Protein AF-A0A1E2UV55-F1 (afdb_monomer_lite)

InterPro domains:
  IPR027843 Domain of unknown function DUF4440 [PF14534] (2-88)
  IPR032710 NTF2-like domain superfamily [SSF54427] (1-95)

Foldseek 3Di:
DLVQADQFAWEDEPPDDIQGGSVSVVVVVVVVVVVFFDDKDWAWDDWADDPQKIKTKIKIFTAGPVRDTPFIWIWMWMWGHPVPDIHTHYIYIDTPPDD

Sequence (99 aa):
MAGFYSDNAMLLPAGSDFIQGRQAIEAYWQEAVDMGISRIKIDLMELEQHGDSATEVSRYTMFDAEESILDQGKGIMIWKYDGNAWKMHRDIWTSNSAY

pLDDT: mean 94.79, std 7.27, range [50.34, 98.69]

Radius of gyration: 13.75 Å; chains: 1; bounding box: 30×25×36 Å

Secondary structure (DSSP, 8-state):
-GGGEEEEEEE--TTS--EESHHHHHHHHHHHHHTT--EEEEEEEEEEEETTEEEEEEEEEEE-TTS-EEEEEEEE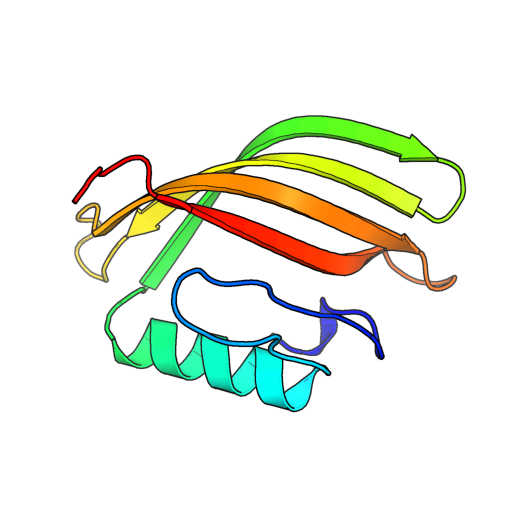EEEEE-SSSEEEEEEEEEESS--

Structure (mmCIF, N/CA/C/O backbone):
data_AF-A0A1E2UV55-F1
#
_entry.id   AF-A0A1E2UV55-F1
#
loop_
_atom_site.group_PDB
_atom_site.id
_atom_site.type_symbol
_atom_site.label_atom_id
_atom_site.label_alt_id
_atom_site.label_comp_id
_atom_site.label_asym_id
_atom_site.label_entity_id
_atom_site.label_seq_id
_atom_site.pdbx_PDB_ins_code
_atom_site.Cartn_x
_atom_site.Cartn_y
_atom_site.Cartn_z
_atom_site.occupancy
_atom_site.B_iso_or_equiv
_atom_site.auth_seq_id
_atom_site.auth_comp_id
_atom_site.auth_asym_id
_atom_site.auth_atom_id
_atom_site.pdbx_PDB_model_num
ATOM 1 N N . MET A 1 1 ? -1.688 -11.778 -0.509 1.00 69.06 1 MET A N 1
ATOM 2 C CA . MET A 1 1 ? -1.582 -10.392 0.023 1.00 69.06 1 MET A CA 1
ATOM 3 C C . MET A 1 1 ? -2.838 -9.941 0.769 1.00 69.06 1 MET A C 1
ATOM 5 O O . MET A 1 1 ? -2.738 -9.101 1.659 1.00 69.06 1 MET A O 1
ATOM 9 N N . ALA A 1 2 ? -4.006 -10.527 0.479 1.00 74.12 2 ALA A N 1
ATOM 10 C CA . ALA A 1 2 ? -5.294 -10.161 1.077 1.00 74.12 2 ALA A CA 1
ATOM 11 C C . ALA A 1 2 ? -5.323 -10.064 2.620 1.00 74.12 2 ALA A C 1
ATOM 13 O O . ALA A 1 2 ? -6.010 -9.206 3.173 1.00 74.12 2 ALA A O 1
ATOM 14 N N . GLY A 1 3 ? -4.565 -10.909 3.330 1.00 86.31 3 GLY A N 1
ATOM 15 C CA . GLY A 1 3 ? -4.567 -10.965 4.798 1.00 86.31 3 GLY A CA 1
ATOM 16 C C . GLY A 1 3 ? -4.023 -9.717 5.507 1.00 86.31 3 GLY A C 1
ATOM 17 O O . GLY A 1 3 ? -4.291 -9.543 6.696 1.00 86.31 3 GLY A O 1
ATOM 18 N N . PHE A 1 4 ? -3.293 -8.844 4.807 1.00 92.62 4 PHE A N 1
ATOM 19 C CA . PHE A 1 4 ? -2.775 -7.591 5.368 1.00 92.62 4 PHE A CA 1
ATOM 20 C C . PHE A 1 4 ? -3.783 -6.438 5.312 1.00 92.62 4 PHE A C 1
ATOM 22 O O . PHE A 1 4 ? -3.599 -5.429 5.986 1.00 92.62 4 PHE A O 1
ATOM 29 N N . TYR A 1 5 ? -4.863 -6.591 4.548 1.00 96.19 5 TYR A N 1
ATOM 30 C CA . TYR A 1 5 ? -5.885 -5.567 4.367 1.00 96.19 5 TYR A CA 1
ATOM 31 C C . TYR A 1 5 ? -7.083 -5.799 5.292 1.00 96.19 5 TYR A C 1
ATOM 33 O O . TYR A 1 5 ? -7.431 -6.933 5.634 1.00 96.19 5 TYR A O 1
ATOM 41 N N . SER A 1 6 ? -7.741 -4.720 5.707 1.00 95.81 6 SER A N 1
ATOM 42 C CA . SER A 1 6 ? -9.029 -4.800 6.411 1.00 95.81 6 SER A CA 1
ATOM 43 C C . SER A 1 6 ? -10.135 -5.264 5.453 1.00 95.81 6 SER A C 1
ATOM 45 O O . SER A 1 6 ? -9.980 -5.144 4.238 1.00 95.81 6 SER A O 1
ATOM 47 N N . ASP A 1 7 ? -11.266 -5.753 5.970 1.00 91.75 7 ASP A N 1
ATOM 48 C CA . ASP A 1 7 ? -12.382 -6.204 5.115 1.00 91.75 7 ASP A CA 1
ATOM 49 C C . ASP A 1 7 ? -12.906 -5.082 4.202 1.00 91.75 7 ASP A C 1
ATOM 51 O O . ASP A 1 7 ? -13.198 -5.308 3.031 1.00 91.75 7 ASP A O 1
ATOM 55 N N . ASN A 1 8 ? -12.919 -3.849 4.718 1.00 92.94 8 ASN A N 1
ATOM 56 C CA . ASN A 1 8 ? -13.359 -2.643 4.014 1.00 92.94 8 ASN A CA 1
ATOM 57 C C . ASN A 1 8 ? -12.178 -1.803 3.504 1.00 92.94 8 ASN A C 1
ATOM 59 O O . ASN A 1 8 ? -12.240 -0.570 3.551 1.00 92.94 8 ASN A O 1
ATOM 63 N N . ALA A 1 9 ? -11.071 -2.441 3.121 1.00 97.25 9 ALA A N 1
ATOM 64 C CA . ALA A 1 9 ? -9.907 -1.739 2.594 1.00 97.25 9 ALA A CA 1
ATOM 65 C C . ALA A 1 9 ? -10.178 -1.134 1.211 1.00 97.25 9 ALA A C 1
ATOM 67 O O . ALA A 1 9 ? -10.976 -1.670 0.439 1.00 97.25 9 ALA A O 1
ATOM 68 N N . MET A 1 10 ? -9.494 -0.030 0.908 1.00 98.06 10 MET A N 1
ATOM 69 C CA . MET A 1 10 ? -9.530 0.605 -0.409 1.00 98.06 10 MET A CA 1
ATOM 70 C C . MET A 1 10 ? -8.126 1.015 -0.844 1.00 98.06 10 MET A C 1
ATOM 72 O O . MET A 1 10 ? -7.410 1.632 -0.049 1.00 98.06 10 MET A O 1
ATOM 76 N N . LEU A 1 11 ? -7.781 0.728 -2.100 1.00 97.94 11 LEU A N 1
ATOM 77 C CA . LEU A 1 11 ? -6.682 1.399 -2.796 1.00 97.94 11 LEU A CA 1
ATOM 78 C C . LEU A 1 11 ? -7.241 2.549 -3.634 1.00 97.94 11 LEU A C 1
ATOM 80 O O . LEU A 1 11 ? -8.344 2.456 -4.183 1.00 97.94 11 LEU A O 1
ATOM 84 N N . LEU A 1 12 ? -6.460 3.621 -3.722 1.00 97.81 12 LEU A N 1
ATOM 85 C CA . LEU A 1 12 ? -6.776 4.830 -4.471 1.00 97.81 12 LEU A CA 1
ATOM 86 C C . LEU A 1 12 ? -5.660 5.131 -5.494 1.00 97.81 12 LEU A C 1
ATOM 88 O O . LEU A 1 12 ? -5.017 6.180 -5.393 1.00 97.81 12 LEU A O 1
ATOM 92 N N . PRO A 1 13 ? -5.358 4.220 -6.439 1.00 95.25 13 PRO A N 1
ATOM 93 C CA . PRO A 1 13 ? -4.310 4.478 -7.413 1.00 95.25 13 PRO A CA 1
ATOM 94 C C . PRO A 1 13 ? -4.712 5.602 -8.372 1.00 95.25 13 PRO A C 1
ATOM 96 O O . PRO A 1 13 ? -5.886 5.819 -8.677 1.00 95.25 13 PRO A O 1
ATOM 99 N N . ALA A 1 14 ? -3.714 6.327 -8.874 1.00 92.56 14 ALA A N 1
ATOM 100 C CA . ALA A 1 14 ? -3.936 7.320 -9.914 1.00 92.56 14 ALA A CA 1
ATOM 101 C C . ALA A 1 14 ? -4.495 6.660 -11.188 1.00 92.56 14 ALA A C 1
ATOM 103 O O . ALA A 1 14 ? -4.072 5.572 -11.572 1.00 92.56 14 ALA A O 1
ATOM 104 N N . GLY A 1 15 ? -5.408 7.348 -11.877 1.00 91.44 15 GLY A N 1
ATOM 105 C CA . GLY A 1 15 ? -5.924 6.897 -13.174 1.00 91.44 15 GLY A CA 1
ATOM 106 C C . GLY A 1 15 ? -7.047 5.854 -13.121 1.00 91.44 15 GLY A C 1
ATOM 107 O O . GLY A 1 15 ? -7.507 5.443 -14.183 1.00 91.44 15 GLY A O 1
ATOM 108 N N . SER A 1 16 ? -7.534 5.461 -11.940 1.00 92.44 16 SER A N 1
ATOM 109 C CA . SER A 1 16 ? -8.716 4.599 -11.792 1.00 92.44 16 SER A CA 1
ATOM 110 C C . SER A 1 16 ? -9.695 5.119 -10.732 1.00 92.44 16 SER A C 1
ATOM 112 O O . SER A 1 16 ? -9.395 6.054 -9.991 1.00 92.44 16 SER A O 1
ATOM 114 N N . ASP A 1 17 ? -10.875 4.496 -10.657 1.00 96.31 17 ASP A N 1
ATOM 115 C CA . ASP A 1 17 ? -11.759 4.603 -9.488 1.00 96.31 17 ASP A CA 1
ATOM 116 C C . ASP A 1 17 ? -11.213 3.742 -8.324 1.00 96.31 17 ASP A C 1
ATOM 118 O O . ASP A 1 17 ? -10.208 3.036 -8.469 1.00 96.31 17 ASP A O 1
ATOM 122 N N . PHE A 1 18 ? -11.875 3.787 -7.168 1.00 97.50 18 PHE A N 1
ATOM 123 C CA . PHE A 1 18 ? -11.541 3.008 -5.979 1.00 97.50 18 PHE A CA 1
ATOM 124 C C . PHE A 1 18 ? -11.475 1.501 -6.253 1.00 97.50 18 PHE A C 1
ATOM 126 O O . PHE A 1 18 ? -12.415 0.907 -6.784 1.00 97.50 18 PHE A O 1
ATOM 133 N N . ILE A 1 19 ? -10.429 0.853 -5.739 1.00 97.38 19 ILE A N 1
ATOM 134 C CA . ILE A 1 19 ? -10.325 -0.610 -5.695 1.00 97.38 19 ILE A CA 1
ATOM 135 C C . ILE A 1 19 ? -10.694 -1.058 -4.286 1.00 97.38 19 ILE A C 1
ATOM 137 O O . ILE A 1 19 ? -9.967 -0.770 -3.335 1.00 97.38 19 ILE A O 1
ATOM 141 N N . GLN A 1 20 ? -11.839 -1.727 -4.134 1.00 95.81 20 GLN A N 1
ATOM 142 C CA . GLN A 1 20 ? -12.446 -1.988 -2.825 1.00 95.81 20 GLN A CA 1
ATOM 143 C C . GLN A 1 20 ? -12.511 -3.479 -2.489 1.00 95.81 20 GLN A C 1
ATOM 145 O O . GLN A 1 20 ? -12.930 -4.300 -3.304 1.00 95.81 20 GLN A O 1
ATOM 150 N N . GLY A 1 21 ? -12.174 -3.810 -1.242 1.00 90.88 21 GLY A N 1
ATOM 151 C CA . GLY A 1 21 ? -12.259 -5.167 -0.706 1.00 90.88 21 GLY A CA 1
ATOM 152 C C . GLY A 1 21 ? -11.053 -6.042 -1.056 1.00 90.88 21 GLY A C 1
ATOM 153 O O . GLY A 1 21 ? -10.407 -5.894 -2.091 1.00 90.88 21 GLY A O 1
ATOM 154 N N . ARG A 1 22 ? -10.747 -6.995 -0.168 1.00 92.81 22 ARG A N 1
ATOM 155 C CA . ARG A 1 22 ? -9.519 -7.811 -0.221 1.00 92.81 22 ARG A CA 1
ATOM 156 C C . ARG A 1 22 ? -9.265 -8.493 -1.567 1.00 92.81 22 ARG A C 1
ATOM 158 O O . ARG A 1 22 ? -8.121 -8.538 -2.000 1.00 92.81 22 ARG A O 1
ATOM 165 N N . GLN A 1 23 ? -10.310 -9.016 -2.209 1.00 92.56 23 GLN A N 1
ATOM 166 C CA . GLN A 1 23 ? -10.172 -9.759 -3.462 1.00 92.56 23 GLN A CA 1
ATOM 167 C C . GLN A 1 23 ? -9.761 -8.854 -4.631 1.00 92.56 23 GLN A C 1
ATOM 169 O O . GLN A 1 23 ? -8.858 -9.208 -5.380 1.00 92.56 23 GLN A O 1
ATOM 174 N N . ALA A 1 24 ? -10.381 -7.678 -4.766 1.00 95.12 24 ALA A N 1
ATOM 175 C CA . ALA A 1 24 ? -10.029 -6.728 -5.822 1.00 95.12 24 ALA A CA 1
ATOM 176 C C . ALA A 1 24 ? -8.623 -6.148 -5.606 1.00 95.12 24 ALA A C 1
ATOM 178 O O . ALA A 1 24 ? -7.860 -5.984 -6.551 1.00 95.12 24 ALA A O 1
ATOM 179 N N . ILE A 1 25 ? -8.260 -5.905 -4.344 1.00 96.56 25 ILE A N 1
ATOM 180 C CA . ILE A 1 25 ? -6.920 -5.454 -3.954 1.00 96.56 25 ILE A CA 1
ATOM 181 C C . ILE A 1 25 ? -5.859 -6.507 -4.289 1.00 96.56 25 ILE A C 1
ATOM 183 O O . ILE A 1 25 ? -4.796 -6.174 -4.801 1.00 96.56 25 ILE A O 1
ATOM 187 N N . GLU A 1 26 ? -6.129 -7.781 -4.010 1.00 94.50 26 GLU A N 1
ATOM 188 C CA . GLU A 1 26 ? -5.209 -8.864 -4.356 1.00 94.50 26 GLU A CA 1
ATOM 189 C C . GLU A 1 26 ? -5.034 -9.009 -5.869 1.00 94.50 26 GLU A C 1
ATOM 191 O O . GLU A 1 26 ? -3.903 -9.155 -6.323 1.00 94.50 26 GLU A O 1
ATOM 196 N N . ALA A 1 27 ? -6.116 -8.891 -6.643 1.00 95.38 27 ALA A N 1
ATOM 197 C CA . ALA A 1 27 ? -6.044 -8.890 -8.101 1.00 95.38 27 ALA A CA 1
ATOM 198 C C . ALA A 1 27 ? -5.201 -7.719 -8.635 1.00 95.38 27 ALA A C 1
ATOM 200 O O . ALA A 1 27 ? -4.314 -7.938 -9.452 1.00 95.38 27 ALA A O 1
ATOM 201 N N . TYR A 1 28 ? -5.402 -6.506 -8.109 1.00 95.25 28 TYR A N 1
ATOM 202 C CA . TYR A 1 28 ? -4.623 -5.327 -8.498 1.00 95.25 28 TYR A CA 1
ATOM 203 C C . TYR A 1 28 ? -3.116 -5.525 -8.301 1.00 95.25 28 TYR A C 1
ATOM 205 O O . TYR A 1 28 ? -2.308 -5.231 -9.179 1.00 95.25 28 TYR A O 1
ATOM 213 N N . TRP A 1 29 ? -2.719 -6.055 -7.145 1.00 94.19 29 TRP A N 1
ATOM 214 C CA . TRP A 1 29 ? -1.307 -6.306 -6.888 1.00 94.19 29 TRP A CA 1
ATOM 215 C C . TRP A 1 29 ? -0.751 -7.491 -7.675 1.00 94.19 29 TRP A C 1
ATOM 217 O O . TRP A 1 29 ? 0.433 -7.484 -7.998 1.00 94.19 29 TRP A O 1
ATOM 227 N N . GLN A 1 30 ? -1.579 -8.483 -8.009 1.00 95.12 30 GLN A N 1
ATOM 228 C CA . GLN A 1 30 ? -1.167 -9.545 -8.920 1.00 95.12 30 GLN A CA 1
ATOM 229 C C . GLN A 1 30 ? -0.872 -8.980 -10.314 1.00 95.12 30 GLN A C 1
ATOM 231 O O . GLN A 1 30 ? 0.176 -9.288 -10.868 1.00 95.12 30 GLN A O 1
ATOM 236 N N . GLU A 1 31 ? -1.713 -8.082 -10.834 1.00 94.75 31 GLU A N 1
ATOM 237 C CA . GLU A 1 31 ? -1.444 -7.382 -12.099 1.00 94.75 31 GLU A CA 1
ATOM 238 C C . GLU A 1 31 ? -0.140 -6.572 -12.032 1.00 94.75 31 GLU A C 1
ATOM 240 O O . GLU A 1 31 ? 0.650 -6.589 -12.972 1.00 94.75 31 GLU A O 1
ATOM 245 N N . ALA A 1 32 ? 0.136 -5.906 -10.905 1.00 92.94 32 ALA A N 1
ATOM 246 C CA . ALA A 1 32 ? 1.394 -5.187 -10.692 1.00 92.94 32 ALA A CA 1
ATOM 247 C C . ALA A 1 32 ? 2.625 -6.115 -10.758 1.00 92.94 32 ALA A C 1
ATOM 249 O O . ALA A 1 32 ? 3.634 -5.764 -11.375 1.00 92.94 32 ALA A O 1
ATOM 250 N N . VAL A 1 33 ? 2.531 -7.309 -10.162 1.00 94.38 33 VAL A N 1
ATOM 251 C CA . VAL A 1 33 ? 3.570 -8.348 -10.248 1.00 94.38 33 VAL A CA 1
ATOM 252 C C . VAL A 1 33 ? 3.720 -8.857 -11.681 1.00 94.38 33 VAL A C 1
ATOM 254 O O . VAL A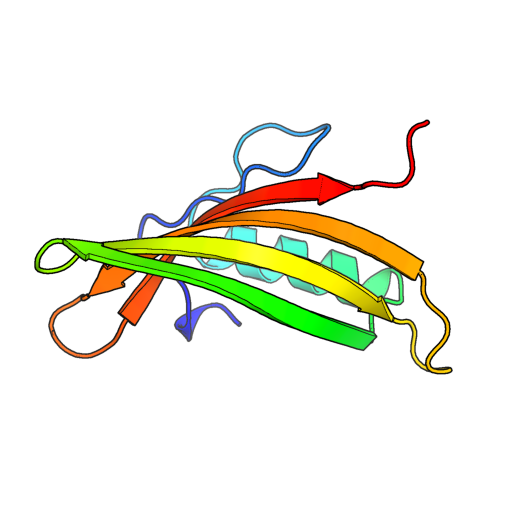 1 33 ? 4.840 -8.961 -12.179 1.00 94.38 33 VAL A O 1
ATOM 257 N N . ASP A 1 34 ? 2.608 -9.110 -12.370 1.00 96.00 34 ASP A N 1
ATOM 258 C CA . ASP A 1 34 ? 2.598 -9.593 -13.754 1.00 96.00 34 ASP A CA 1
ATOM 259 C C . ASP A 1 34 ? 3.180 -8.550 -14.732 1.00 96.00 34 ASP A C 1
ATOM 261 O O . ASP A 1 34 ? 3.779 -8.912 -15.745 1.00 96.00 34 ASP A O 1
ATOM 265 N N . MET A 1 35 ? 3.076 -7.256 -14.404 1.00 92.94 35 MET A N 1
ATOM 266 C CA . MET A 1 35 ? 3.723 -6.146 -15.120 1.00 92.94 35 MET A CA 1
ATOM 267 C C . MET A 1 35 ? 5.219 -5.979 -14.800 1.00 92.94 35 MET A C 1
ATOM 269 O O . MET A 1 35 ? 5.867 -5.093 -15.358 1.00 92.94 35 MET A O 1
ATOM 273 N N . GLY A 1 36 ? 5.789 -6.828 -13.942 1.00 94.69 36 GLY A N 1
ATOM 274 C CA . GLY A 1 36 ? 7.229 -6.905 -13.699 1.00 94.69 36 GLY A CA 1
ATOM 275 C C . GLY A 1 36 ? 7.707 -6.305 -12.378 1.00 94.69 36 GLY A C 1
ATOM 276 O O . GLY A 1 36 ? 8.911 -6.328 -12.124 1.00 94.69 36 GLY A O 1
ATOM 277 N N . ILE A 1 37 ? 6.815 -5.807 -11.512 1.00 96.12 37 ILE A N 1
ATOM 278 C CA . ILE A 1 37 ? 7.211 -5.363 -10.167 1.00 96.12 37 ILE A CA 1
ATOM 279 C C . ILE A 1 37 ? 7.565 -6.592 -9.324 1.00 96.12 37 ILE A C 1
ATOM 281 O O . ILE A 1 37 ? 6.721 -7.437 -9.039 1.00 96.12 37 ILE A O 1
ATOM 285 N N . SER A 1 38 ? 8.816 -6.678 -8.876 1.00 96.25 38 SER A N 1
ATOM 286 C CA . SER A 1 38 ? 9.313 -7.794 -8.060 1.00 96.25 38 SER A CA 1
ATOM 287 C C . SER A 1 38 ? 9.391 -7.444 -6.573 1.00 96.25 38 SER A C 1
ATOM 289 O O . SER A 1 38 ? 9.228 -8.304 -5.704 1.00 96.25 38 SER A O 1
ATOM 291 N N . ARG A 1 39 ? 9.662 -6.170 -6.265 1.00 96.00 39 ARG A N 1
ATOM 292 C CA . ARG A 1 39 ? 9.929 -5.703 -4.906 1.00 96.00 39 ARG A CA 1
ATOM 293 C C . ARG A 1 39 ? 9.494 -4.257 -4.739 1.00 96.00 39 ARG A C 1
ATOM 295 O O . ARG A 1 39 ? 9.775 -3.405 -5.576 1.00 96.00 39 ARG A O 1
ATOM 302 N N . ILE A 1 40 ? 8.888 -3.970 -3.593 1.00 95.56 40 ILE A N 1
ATOM 303 C CA . ILE A 1 40 ? 8.579 -2.612 -3.148 1.00 95.56 40 ILE A CA 1
ATOM 304 C C . ILE A 1 40 ? 9.347 -2.370 -1.851 1.00 95.56 40 ILE A C 1
ATOM 306 O O . ILE A 1 40 ? 9.214 -3.124 -0.888 1.00 95.56 40 ILE A O 1
ATOM 310 N N . LYS A 1 41 ? 10.185 -1.336 -1.832 1.00 97.75 41 LYS A N 1
ATOM 311 C CA . LYS A 1 41 ? 10.817 -0.829 -0.611 1.00 97.75 41 LYS A CA 1
ATOM 312 C C . LYS A 1 41 ? 9.978 0.321 -0.081 1.00 97.75 41 LYS A C 1
ATOM 314 O O . LYS A 1 41 ? 9.704 1.248 -0.839 1.00 97.75 41 LYS A O 1
ATOM 319 N N . ILE A 1 42 ? 9.641 0.274 1.202 1.00 97.69 42 ILE A N 1
ATOM 320 C CA . ILE A 1 42 ? 8.975 1.361 1.917 1.00 97.69 42 ILE A CA 1
ATOM 321 C C . ILE A 1 42 ? 9.973 1.988 2.887 1.00 97.69 42 ILE A C 1
ATOM 323 O O . ILE A 1 42 ? 10.593 1.292 3.689 1.00 97.69 42 ILE A O 1
ATOM 327 N N . ASP A 1 43 ? 10.123 3.304 2.797 1.00 98.25 43 ASP A N 1
ATOM 328 C CA . ASP A 1 43 ? 10.856 4.126 3.750 1.00 98.25 43 ASP A CA 1
ATOM 329 C C . ASP A 1 43 ? 9.824 4.920 4.567 1.00 98.25 43 ASP A C 1
ATOM 331 O O . ASP A 1 43 ? 9.219 5.876 4.070 1.00 98.25 43 ASP A O 1
ATOM 335 N N . LEU A 1 44 ? 9.601 4.491 5.814 1.00 98.12 44 LEU A N 1
ATOM 336 C CA . LEU A 1 44 ? 8.665 5.116 6.751 1.00 98.12 44 LEU A CA 1
ATOM 337 C C . LEU A 1 44 ? 9.202 6.479 7.201 1.00 98.12 44 LEU A C 1
ATOM 339 O O . LEU A 1 44 ? 10.296 6.555 7.758 1.00 98.12 44 LEU A O 1
ATOM 343 N N . MET A 1 45 ? 8.439 7.545 6.961 1.00 98.44 45 MET A N 1
ATOM 344 C CA . MET A 1 45 ? 8.813 8.911 7.345 1.00 98.44 45 MET A CA 1
ATOM 345 C C . MET A 1 45 ? 8.111 9.340 8.630 1.00 98.44 45 MET A C 1
ATOM 347 O O . MET A 1 45 ? 8.729 9.962 9.488 1.00 98.44 45 MET A O 1
ATOM 351 N N . GLU A 1 46 ? 6.836 8.985 8.763 1.00 98.44 46 GLU A N 1
ATOM 352 C CA . GLU A 1 46 ? 6.004 9.327 9.911 1.00 98.44 46 GLU A CA 1
ATOM 353 C C . GLU A 1 46 ? 5.018 8.195 10.191 1.00 98.44 46 GLU A C 1
ATOM 355 O O . GLU A 1 46 ? 4.489 7.585 9.259 1.00 98.44 46 GLU A O 1
ATOM 360 N N . LEU A 1 47 ? 4.777 7.931 11.474 1.00 98.31 47 LEU A N 1
ATOM 361 C CA . LEU A 1 47 ? 3.734 7.029 11.940 1.00 98.31 47 LEU A CA 1
ATOM 362 C C . LEU A 1 47 ? 3.079 7.632 13.180 1.00 98.31 47 LEU A C 1
ATOM 364 O O . LEU A 1 47 ? 3.711 7.726 14.233 1.00 98.31 47 LEU A O 1
ATOM 368 N N . GLU A 1 48 ? 1.809 7.996 13.061 1.00 98.56 48 GLU A N 1
ATOM 369 C CA . GLU A 1 48 ? 1.011 8.504 14.174 1.00 98.56 48 GLU A CA 1
ATOM 370 C C . GLU A 1 48 ? -0.112 7.525 14.497 1.00 98.56 48 GLU A C 1
ATOM 372 O O . GLU A 1 48 ? -0.875 7.121 13.623 1.00 98.56 48 GLU A O 1
ATOM 377 N N . GLN A 1 49 ? -0.220 7.123 15.763 1.00 98.06 49 GLN A N 1
ATOM 378 C CA . GLN A 1 49 ? -1.282 6.234 16.221 1.00 98.06 49 GLN A CA 1
ATOM 379 C C . GLN A 1 49 ? -2.383 7.024 16.937 1.00 98.06 49 GLN A C 1
ATOM 381 O O . GLN A 1 49 ? -2.121 7.842 17.819 1.00 98.06 49 GLN A O 1
ATOM 386 N N . HIS A 1 50 ? -3.634 6.700 16.619 1.00 96.44 50 HIS A N 1
ATOM 387 C CA . HIS A 1 50 ? -4.842 7.255 17.220 1.00 96.44 50 HIS A CA 1
ATOM 388 C C . HIS A 1 50 ? -5.797 6.119 17.614 1.00 96.44 50 HIS A C 1
ATOM 390 O O . HIS A 1 50 ? -6.670 5.709 16.842 1.00 96.44 50 HIS A O 1
ATOM 396 N N . GLY A 1 51 ? -5.614 5.589 18.828 1.00 96.88 51 GLY A N 1
ATOM 397 C CA . GLY A 1 51 ? -6.376 4.442 19.329 1.00 96.88 51 GLY A CA 1
ATOM 398 C C . GLY A 1 51 ? -6.171 3.208 18.448 1.00 96.88 51 GLY A C 1
ATOM 399 O O . GLY A 1 51 ? -5.035 2.772 18.256 1.00 96.88 51 GLY A O 1
ATOM 400 N N . ASP A 1 52 ? -7.267 2.703 17.879 1.00 97.56 52 ASP A N 1
ATOM 401 C CA . ASP A 1 52 ? -7.292 1.547 16.970 1.00 97.56 52 ASP A CA 1
ATOM 402 C C . ASP A 1 52 ? -7.060 1.932 15.495 1.00 97.56 52 ASP A C 1
ATOM 404 O O . ASP A 1 52 ? -7.370 1.170 14.578 1.00 97.56 52 ASP A O 1
ATOM 408 N N . SER A 1 53 ? -6.540 3.132 15.237 1.00 98.19 53 SER A N 1
ATOM 409 C CA . SER A 1 53 ? -6.134 3.589 13.907 1.00 98.19 53 SER A CA 1
ATOM 410 C C . SER A 1 53 ? -4.717 4.151 13.931 1.00 98.19 53 SER A C 1
ATOM 412 O O . SER A 1 53 ? -4.236 4.563 14.985 1.00 98.19 53 SER A O 1
ATOM 414 N N . ALA A 1 54 ? -4.043 4.160 12.786 1.00 98.50 54 ALA A N 1
ATOM 415 C CA . ALA A 1 54 ? -2.771 4.857 12.628 1.00 98.50 54 ALA A CA 1
ATOM 416 C C . ALA A 1 54 ? -2.653 5.444 11.220 1.00 98.50 54 ALA A C 1
ATOM 418 O O . ALA A 1 54 ? -3.220 4.898 10.272 1.00 98.50 54 ALA A O 1
ATOM 419 N N . THR A 1 55 ? -1.923 6.544 11.083 1.00 98.62 55 THR A N 1
ATOM 420 C CA . THR A 1 55 ? -1.568 7.159 9.805 1.00 98.62 55 THR A CA 1
ATOM 421 C C . THR A 1 55 ? -0.078 7.020 9.572 1.00 98.62 55 THR A C 1
ATOM 423 O O . THR A 1 55 ? 0.730 7.327 10.442 1.00 98.62 55 THR A O 1
ATOM 426 N N . GLU A 1 56 ? 0.276 6.567 8.382 1.00 98.50 56 GLU A N 1
ATOM 427 C CA . GLU A 1 56 ? 1.644 6.461 7.904 1.00 98.50 56 GLU A CA 1
ATOM 428 C C . GLU A 1 56 ? 1.858 7.450 6.760 1.00 98.50 56 GLU A C 1
ATOM 430 O O . GLU A 1 56 ? 1.035 7.529 5.847 1.00 98.50 56 GLU A O 1
ATOM 435 N N . VAL A 1 57 ? 2.996 8.143 6.784 1.00 98.69 57 VAL A N 1
ATOM 436 C CA . VAL A 1 57 ? 3.554 8.848 5.627 1.00 98.69 57 VAL A CA 1
ATOM 437 C C . VAL A 1 57 ? 4.846 8.149 5.238 1.00 98.69 57 VAL A C 1
ATOM 439 O O . VAL A 1 57 ? 5.747 7.979 6.064 1.00 98.69 57 VAL A O 1
ATOM 442 N N . SER A 1 58 ? 4.969 7.760 3.972 1.00 98.56 58 SER A N 1
ATOM 443 C CA . SER A 1 58 ? 6.137 7.015 3.508 1.00 98.56 58 SER A CA 1
ATOM 444 C C . SER A 1 58 ? 6.561 7.375 2.089 1.00 98.56 58 SER A C 1
ATOM 446 O O . SER A 1 58 ? 5.821 7.971 1.300 1.00 98.56 58 SER A O 1
ATOM 448 N N . ARG A 1 59 ? 7.814 7.040 1.773 1.00 98.50 59 ARG A N 1
ATOM 449 C CA . ARG A 1 59 ? 8.326 6.980 0.401 1.00 98.50 59 ARG A CA 1
ATOM 450 C C . ARG A 1 59 ? 8.369 5.530 -0.038 1.00 98.50 59 ARG A C 1
ATOM 452 O O . ARG A 1 59 ? 8.662 4.654 0.772 1.00 98.50 59 ARG A O 1
ATOM 459 N N . TYR A 1 60 ? 8.144 5.291 -1.324 1.00 97.81 60 TYR A N 1
ATOM 460 C CA . TYR A 1 60 ? 8.341 3.971 -1.907 1.00 97.81 60 TYR A CA 1
ATOM 461 C C .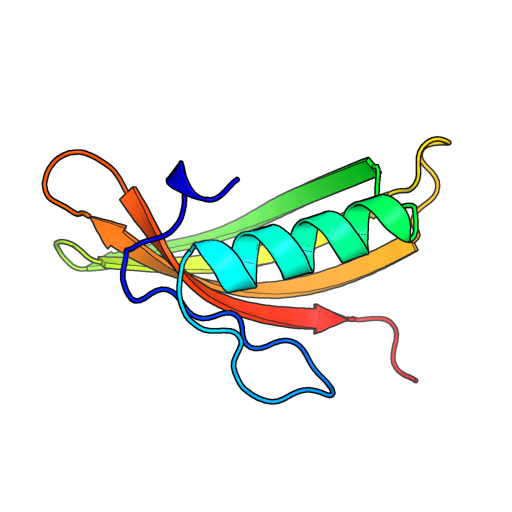 TYR A 1 60 ? 9.376 4.001 -3.029 1.00 97.81 60 TYR A C 1
ATOM 463 O O . TYR A 1 60 ? 9.587 5.021 -3.690 1.00 97.81 60 TYR A O 1
ATOM 471 N N . THR A 1 61 ? 10.008 2.855 -3.256 1.00 98.00 61 THR A N 1
ATOM 472 C CA . THR A 1 61 ? 10.745 2.547 -4.486 1.00 98.00 61 THR A CA 1
ATOM 473 C C . THR A 1 61 ? 10.307 1.173 -4.975 1.00 98.00 61 THR A C 1
ATOM 475 O O . THR A 1 61 ? 10.369 0.205 -4.213 1.00 98.00 61 THR A O 1
ATOM 478 N N . MET A 1 62 ? 9.850 1.098 -6.223 1.00 96.94 62 MET A N 1
ATOM 479 C CA . MET A 1 62 ? 9.481 -0.143 -6.902 1.00 96.94 62 MET A CA 1
ATOM 480 C C . MET A 1 62 ? 10.645 -0.624 -7.762 1.00 96.94 62 MET A C 1
ATOM 482 O O . MET A 1 62 ? 11.308 0.180 -8.418 1.00 96.94 62 MET A O 1
ATOM 486 N N . PHE A 1 63 ? 10.876 -1.931 -7.756 1.00 97.62 63 PHE A N 1
ATOM 487 C CA . PHE A 1 63 ? 11.966 -2.573 -8.479 1.00 97.62 63 PHE A CA 1
ATOM 488 C C . PHE A 1 63 ? 11.444 -3.701 -9.362 1.00 97.62 63 PHE A C 1
ATOM 490 O O . PHE A 1 63 ? 10.467 -4.364 -8.999 1.00 97.62 63 PHE A O 1
ATOM 497 N N . ASP A 1 64 ? 12.130 -3.945 -10.474 1.00 96.94 64 ASP A N 1
ATOM 498 C CA . ASP A 1 64 ? 11.956 -5.157 -11.272 1.00 96.94 64 ASP A CA 1
ATOM 499 C C . ASP A 1 64 ? 12.792 -6.328 -10.730 1.00 96.94 64 ASP A C 1
ATOM 501 O O . ASP A 1 64 ? 13.428 -6.242 -9.674 1.00 96.94 64 ASP A O 1
ATOM 505 N N . ALA A 1 65 ? 12.751 -7.473 -11.412 1.00 96.06 65 ALA A N 1
ATOM 506 C CA . ALA A 1 65 ? 13.492 -8.671 -11.015 1.00 96.06 65 ALA A CA 1
ATOM 507 C C . ALA A 1 65 ? 15.024 -8.534 -11.144 1.00 96.06 65 ALA A C 1
ATOM 509 O O . ALA A 1 65 ? 15.747 -9.321 -10.537 1.00 96.06 65 ALA A O 1
ATOM 510 N N . GLU A 1 66 ? 15.516 -7.548 -11.900 1.00 97.00 66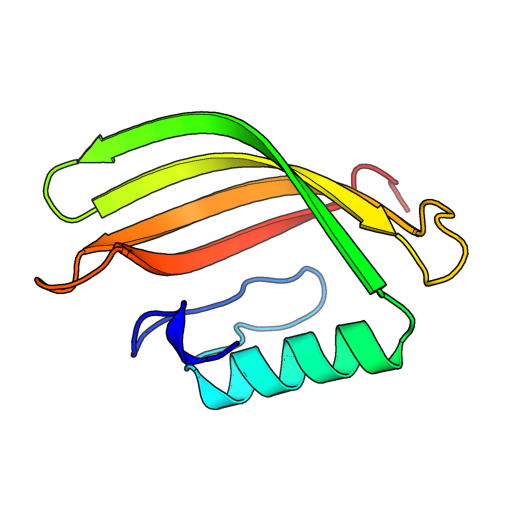 GLU A N 1
ATOM 511 C CA . GLU A 1 66 ? 16.943 -7.249 -12.087 1.00 97.00 66 GLU A CA 1
ATOM 512 C C . GLU A 1 66 ? 17.450 -6.182 -11.096 1.00 97.00 66 GLU A C 1
ATOM 514 O O . GLU A 1 66 ? 18.579 -5.711 -11.205 1.00 97.00 66 GLU A O 1
ATOM 519 N N . GLU A 1 67 ? 16.622 -5.814 -10.111 1.00 95.62 67 GLU A N 1
ATOM 520 C CA . GLU A 1 67 ? 16.860 -4.740 -9.139 1.00 95.62 67 GLU A CA 1
ATOM 521 C C . GLU A 1 67 ? 16.944 -3.329 -9.748 1.00 95.62 67 GLU A C 1
ATOM 523 O O . GLU A 1 67 ? 17.360 -2.384 -9.067 1.00 95.62 67 GLU A O 1
ATOM 528 N N . SER A 1 68 ? 16.486 -3.145 -10.988 1.00 96.56 68 SER A N 1
ATOM 529 C CA . SER A 1 68 ? 16.352 -1.816 -11.582 1.00 96.56 68 SER A CA 1
ATOM 530 C C . SER A 1 68 ? 15.146 -1.091 -10.991 1.00 96.56 68 SER A C 1
ATOM 532 O O . SER A 1 68 ? 14.121 -1.694 -10.674 1.00 96.56 68 SER A O 1
ATOM 534 N N . ILE A 1 69 ? 15.263 0.228 -10.826 1.00 96.62 69 ILE A N 1
ATOM 535 C CA . ILE A 1 69 ? 14.178 1.066 -10.304 1.00 96.62 69 ILE A CA 1
ATOM 536 C C . ILE A 1 69 ? 13.137 1.282 -11.406 1.00 96.62 69 ILE A C 1
ATOM 538 O O . ILE A 1 69 ? 13.443 1.895 -12.426 1.00 96.62 69 ILE A O 1
ATOM 542 N N . LEU A 1 70 ? 11.909 0.823 -11.163 1.00 95.75 70 LEU A N 1
ATOM 543 C CA . LEU A 1 70 ? 10.760 1.037 -12.048 1.00 95.75 70 LEU A CA 1
ATOM 544 C C . LEU A 1 70 ? 10.047 2.355 -11.751 1.00 95.75 70 LEU A C 1
ATOM 546 O O . LEU A 1 70 ? 9.666 3.074 -12.668 1.00 95.75 70 LEU A O 1
ATOM 550 N N . ASP A 1 71 ? 9.865 2.673 -10.468 1.00 95.88 71 ASP A N 1
ATOM 551 C CA . ASP A 1 71 ? 9.223 3.914 -10.045 1.00 95.88 71 ASP A CA 1
ATOM 552 C C . ASP A 1 71 ? 9.621 4.304 -8.617 1.00 95.88 71 ASP A C 1
ATOM 554 O O . ASP A 1 71 ? 10.026 3.473 -7.795 1.00 95.88 71 ASP A O 1
ATOM 558 N N . GLN A 1 72 ? 9.482 5.591 -8.309 1.00 97.50 72 GLN A N 1
ATOM 559 C CA . GLN A 1 72 ? 9.680 6.149 -6.979 1.00 97.50 72 GLN A CA 1
ATOM 560 C C . GLN A 1 72 ? 8.593 7.156 -6.667 1.00 97.50 72 GLN A C 1
ATOM 562 O O . GLN A 1 72 ? 8.262 8.017 -7.479 1.00 97.50 72 GLN A O 1
ATOM 567 N N . GLY A 1 73 ? 8.113 7.135 -5.431 1.00 97.44 73 GLY A N 1
ATOM 568 C CA . GLY A 1 73 ? 7.025 8.012 -5.045 1.00 97.44 73 GLY A CA 1
ATOM 569 C C . GLY A 1 73 ? 6.875 8.176 -3.548 1.00 97.44 73 GLY A C 1
ATOM 570 O O . GLY A 1 73 ? 7.814 8.000 -2.767 1.00 97.44 73 GLY A O 1
ATOM 571 N N . LYS A 1 74 ? 5.678 8.600 -3.165 1.00 98.19 74 LYS A N 1
ATOM 572 C CA . LYS A 1 74 ? 5.280 8.867 -1.783 1.00 98.19 74 LYS A CA 1
ATOM 573 C C . LYS A 1 74 ? 3.804 8.553 -1.606 1.00 98.19 74 LYS A C 1
ATOM 575 O O . LYS A 1 74 ? 3.041 8.655 -2.569 1.00 98.19 74 LYS A O 1
ATOM 580 N N . GLY A 1 75 ? 3.415 8.195 -0.395 1.00 97.94 75 GLY A N 1
ATOM 581 C CA . GLY A 1 75 ? 2.042 7.828 -0.093 1.00 97.94 75 GLY A CA 1
ATOM 582 C C . GLY A 1 75 ? 1.650 8.126 1.340 1.00 97.94 75 GLY A C 1
ATOM 583 O O . GLY A 1 75 ? 2.483 8.493 2.174 1.00 97.94 75 GLY A O 1
ATOM 584 N N . ILE A 1 76 ? 0.352 7.986 1.578 1.00 98.25 76 ILE A N 1
ATOM 585 C CA . ILE A 1 76 ? -0.252 7.996 2.901 1.00 98.25 76 ILE A CA 1
ATOM 586 C C . ILE A 1 76 ? -1.046 6.707 3.045 1.00 98.25 76 ILE A C 1
ATOM 588 O O . ILE A 1 76 ? -1.837 6.352 2.168 1.00 98.25 76 ILE A O 1
ATOM 592 N N . MET A 1 77 ? -0.872 6.042 4.182 1.00 98.25 77 MET A N 1
ATOM 593 C CA . MET A 1 77 ? -1.630 4.851 4.523 1.00 98.25 77 MET A CA 1
ATOM 594 C C . MET A 1 77 ? -2.379 5.050 5.833 1.00 98.25 77 MET A C 1
ATOM 596 O O . MET A 1 77 ? -1.826 5.527 6.820 1.00 98.25 77 MET A O 1
ATOM 600 N N . ILE A 1 78 ? -3.654 4.670 5.847 1.00 98.50 78 ILE A N 1
ATOM 601 C CA . ILE A 1 78 ? -4.438 4.563 7.076 1.00 98.50 78 ILE A CA 1
ATOM 602 C C . ILE A 1 78 ? -4.512 3.093 7.452 1.00 98.50 78 ILE A C 1
ATOM 604 O O . ILE A 1 78 ? -4.988 2.264 6.672 1.00 98.50 78 ILE A O 1
ATOM 608 N N . TRP A 1 79 ? -4.111 2.796 8.677 1.00 98.50 79 TRP A N 1
ATOM 609 C CA . TRP A 1 79 ? -4.166 1.488 9.303 1.00 98.50 79 TRP A CA 1
ATOM 610 C C . TRP A 1 79 ? -5.341 1.402 10.282 1.00 98.50 79 TRP A C 1
ATOM 612 O O . TRP A 1 79 ? -5.740 2.400 10.887 1.00 98.50 79 TRP A O 1
ATOM 622 N N . LYS A 1 80 ? -5.885 0.196 10.465 1.00 97.81 80 LYS A N 1
ATOM 623 C CA . LYS A 1 80 ? -6.854 -0.134 11.520 1.00 97.81 80 LYS A CA 1
ATOM 624 C C . LYS A 1 80 ? -6.440 -1.385 12.275 1.00 97.81 80 LYS A C 1
ATOM 626 O O . LYS A 1 80 ? -6.053 -2.369 11.653 1.00 97.81 80 LYS A O 1
ATOM 631 N N . TYR A 1 81 ? -6.567 -1.354 13.593 1.00 97.19 81 TYR A N 1
ATOM 632 C CA . TYR A 1 81 ? -6.437 -2.525 14.444 1.00 97.19 81 TYR A CA 1
ATOM 633 C C . TYR A 1 81 ? -7.789 -3.240 14.519 1.00 97.19 81 TYR A C 1
ATOM 635 O O . TYR A 1 81 ? -8.804 -2.625 14.836 1.00 97.19 81 TYR A O 1
ATOM 643 N N . ASP A 1 82 ? -7.823 -4.531 14.191 1.00 94.06 82 ASP A N 1
ATOM 644 C CA . ASP A 1 82 ? -9.059 -5.334 14.202 1.00 94.06 82 ASP A CA 1
ATOM 645 C C . ASP A 1 82 ? -9.291 -6.097 15.521 1.00 94.06 82 ASP A C 1
ATOM 647 O O . ASP A 1 82 ? -10.200 -6.920 15.613 1.00 94.06 82 ASP A O 1
ATOM 651 N N . GL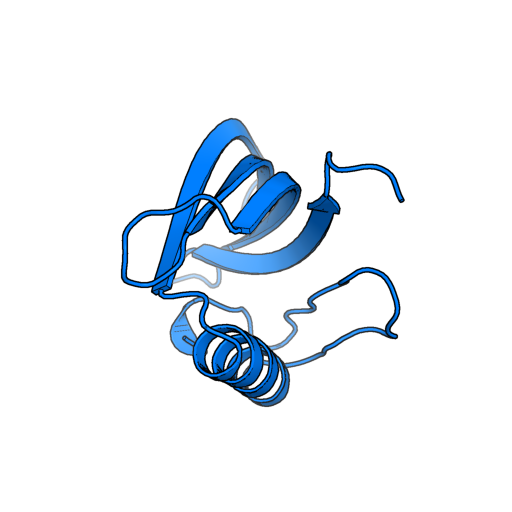Y A 1 83 ? -8.472 -5.836 16.545 1.00 94.31 83 GLY A N 1
ATOM 652 C CA . GLY A 1 83 ? -8.463 -6.583 17.806 1.00 94.31 83 GLY A CA 1
ATOM 653 C C . GLY A 1 83 ? -7.393 -7.677 17.864 1.00 94.31 83 GLY A C 1
ATOM 654 O O . GLY A 1 83 ? -7.043 -8.112 18.961 1.00 94.31 83 GLY A O 1
ATOM 655 N N . ASN A 1 84 ? -6.836 -8.079 16.718 1.00 94.12 84 ASN A N 1
ATOM 656 C CA . ASN A 1 84 ? -5.784 -9.091 16.621 1.00 94.12 84 ASN A CA 1
ATOM 657 C C . ASN A 1 84 ? -4.538 -8.582 15.882 1.00 94.12 84 ASN A C 1
ATOM 659 O O . ASN A 1 84 ? -3.414 -8.886 16.276 1.00 94.12 84 ASN A O 1
ATOM 663 N N . ALA A 1 85 ? -4.714 -7.821 14.803 1.00 96.06 85 ALA A N 1
ATOM 664 C CA . ALA A 1 85 ? -3.610 -7.293 14.016 1.00 96.06 85 ALA A CA 1
ATOM 665 C C . ALA A 1 85 ? -3.940 -5.935 13.394 1.00 96.06 85 ALA A C 1
ATOM 667 O O . ALA A 1 85 ? -5.092 -5.601 13.113 1.00 96.06 85 ALA A O 1
ATOM 668 N N . TRP A 1 86 ? -2.888 -5.169 13.118 1.00 97.44 86 TRP A N 1
ATOM 669 C CA . TRP A 1 86 ? -2.977 -3.994 12.264 1.00 97.44 86 TRP A CA 1
ATOM 670 C C . TRP A 1 86 ? -3.206 -4.407 10.813 1.00 97.44 86 TRP A C 1
ATOM 672 O O . TRP A 1 86 ? -2.571 -5.333 10.302 1.00 97.44 86 TRP A O 1
ATOM 682 N N . LYS A 1 87 ? -4.130 -3.711 10.158 1.00 97.62 87 LYS A N 1
ATOM 683 C CA . LYS A 1 87 ? -4.548 -3.947 8.781 1.00 97.62 87 LYS A CA 1
ATOM 684 C C . LYS A 1 87 ? -4.520 -2.653 7.986 1.00 97.62 87 LYS A C 1
ATOM 686 O O . LYS A 1 87 ? -4.996 -1.621 8.458 1.00 97.62 87 LYS A O 1
ATOM 691 N N . MET A 1 88 ? -4.052 -2.734 6.749 1.00 97.56 88 MET A N 1
ATOM 692 C CA . MET A 1 88 ? -4.133 -1.640 5.787 1.00 97.56 88 MET A CA 1
ATOM 693 C C . MET A 1 88 ? -5.607 -1.356 5.466 1.00 97.56 88 MET A C 1
ATOM 695 O O . MET A 1 88 ? -6.369 -2.263 5.105 1.00 97.56 88 MET A O 1
ATOM 699 N N . HIS A 1 89 ? -6.038 -0.109 5.643 1.00 97.69 89 HIS A N 1
ATOM 700 C CA . HIS A 1 89 ? -7.435 0.304 5.496 1.00 97.69 89 HIS A CA 1
ATOM 701 C C . HIS A 1 89 ? -7.639 1.274 4.333 1.00 97.69 89 HIS A C 1
ATOM 703 O O . HIS A 1 89 ? -8.572 1.095 3.551 1.00 97.69 89 HIS A O 1
ATOM 709 N N . ARG A 1 90 ? -6.791 2.290 4.191 1.00 98.12 90 ARG A N 1
ATOM 710 C CA . ARG A 1 90 ? -6.768 3.181 3.022 1.00 98.12 90 ARG A CA 1
ATOM 711 C C . ARG A 1 90 ? -5.338 3.306 2.553 1.00 98.12 90 ARG A C 1
ATOM 713 O O 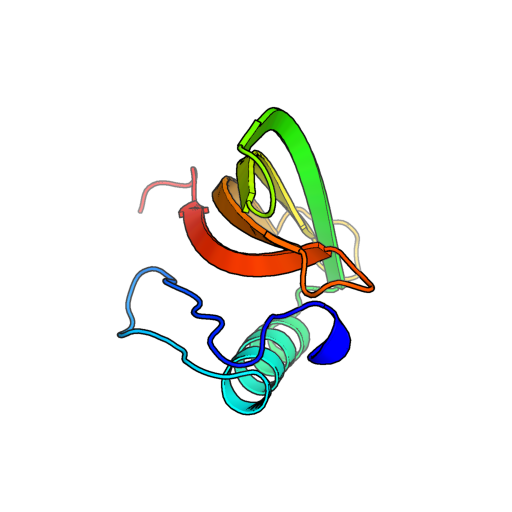. ARG A 1 90 ? -4.464 3.495 3.389 1.00 98.12 90 ARG A O 1
ATOM 720 N N . ASP A 1 91 ? -5.135 3.219 1.253 1.00 97.56 91 ASP A N 1
ATOM 721 C CA . ASP A 1 91 ? -3.814 3.299 0.651 1.00 97.56 91 ASP A CA 1
ATOM 722 C C . ASP A 1 91 ? -3.887 4.201 -0.578 1.00 97.56 91 ASP A C 1
ATOM 724 O O . ASP A 1 91 ? -4.644 3.930 -1.516 1.00 97.56 91 ASP A O 1
ATOM 728 N N . ILE A 1 92 ? -3.158 5.313 -0.528 1.00 98.06 92 ILE A N 1
ATOM 729 C CA . ILE A 1 92 ? -3.037 6.261 -1.628 1.00 98.06 92 ILE A CA 1
ATOM 730 C C . ILE A 1 92 ? -1.576 6.645 -1.799 1.00 98.06 92 ILE A C 1
ATOM 732 O O . ILE A 1 92 ? -0.878 6.994 -0.845 1.00 98.06 92 ILE A O 1
ATOM 736 N N . TRP A 1 93 ? -1.122 6.636 -3.043 1.00 97.06 93 TRP A N 1
ATOM 737 C CA . TRP A 1 93 ? 0.238 7.002 -3.391 1.00 97.06 93 TRP A CA 1
ATOM 738 C C . TRP A 1 93 ? 0.276 7.762 -4.710 1.00 97.06 93 TRP A C 1
ATOM 740 O O . TRP A 1 93 ? -0.658 7.743 -5.509 1.00 97.06 93 TRP A O 1
ATOM 750 N N . THR A 1 94 ? 1.386 8.455 -4.932 1.00 96.75 94 THR A N 1
ATOM 751 C CA . THR A 1 94 ? 1.693 9.140 -6.188 1.00 96.75 94 THR A CA 1
ATOM 752 C C . THR A 1 94 ? 3.140 8.878 -6.570 1.00 96.75 94 THR A C 1
ATOM 754 O O . THR A 1 94 ? 4.010 8.801 -5.696 1.00 96.75 94 THR A O 1
ATOM 757 N N . SER A 1 95 ? 3.412 8.789 -7.871 1.00 95.88 95 SER A N 1
ATOM 758 C CA . SER A 1 95 ? 4.780 8.818 -8.396 1.00 95.88 95 SER A CA 1
ATOM 759 C C . SER A 1 95 ? 5.400 10.214 -8.213 1.00 95.88 95 SER A C 1
ATOM 761 O O . SER A 1 95 ? 4.692 11.226 -8.132 1.00 95.88 95 SER A O 1
ATOM 763 N N . ASN A 1 96 ? 6.725 10.262 -8.066 1.00 94.62 96 ASN A N 1
ATOM 764 C CA . ASN A 1 96 ? 7.540 11.480 -8.138 1.00 94.62 96 ASN A CA 1
ATOM 765 C C . ASN A 1 96 ? 8.063 11.735 -9.555 1.00 94.62 96 ASN A C 1
ATOM 767 O O . ASN A 1 96 ? 8.522 12.841 -9.841 1.00 94.62 96 ASN A O 1
ATOM 771 N N . SER A 1 97 ? 7.996 10.729 -10.418 1.00 84.38 97 SER A N 1
ATOM 772 C CA . SER A 1 97 ? 8.235 10.851 -11.844 1.00 84.38 97 SER A CA 1
ATOM 773 C C . SER A 1 97 ? 7.021 11.586 -12.418 1.00 84.38 97 SER A C 1
ATOM 775 O O . SER A 1 97 ? 5.962 11.000 -12.625 1.00 84.38 97 SER A O 1
ATOM 777 N N . ALA A 1 98 ? 7.115 12.911 -12.546 1.00 57.22 98 ALA A N 1
ATOM 778 C CA . ALA A 1 98 ? 6.091 13.680 -13.245 1.00 57.22 98 ALA A CA 1
ATOM 779 C C . ALA A 1 98 ? 6.024 13.210 -14.709 1.00 57.22 98 ALA A C 1
ATOM 781 O O . ALA A 1 98 ? 7.069 12.925 -15.296 1.00 57.22 98 ALA A O 1
ATOM 782 N N . TYR A 1 99 ? 4.804 13.119 -15.249 1.00 50.34 99 TYR A N 1
ATOM 783 C CA . TYR A 1 99 ? 4.539 12.911 -16.677 1.00 50.34 99 TYR A CA 1
ATOM 784 C C . TYR A 1 99 ? 5.342 13.870 -17.564 1.00 50.34 99 TYR A C 1
ATOM 786 O O . TYR A 1 99 ? 5.466 15.059 -17.177 1.00 50.34 99 TYR A O 1
#

Organism: NCBI:txid1818881